Protein AF-A0A4Q9G9Q8-F1 (afdb_monomer_lite)

Organism: NCBI:txid2528245

Radius of gyration: 16.33 Å; chains: 1; bounding box: 64×28×36 Å

pLDDT: mean 87.06, std 13.63, range [43.0, 98.44]

Sequence (137 aa):
MSVQPPREEMLTRLLAGDVVHASSPGSSANMTCIITSIDETAIHARRLIVPRDYIFDRRTG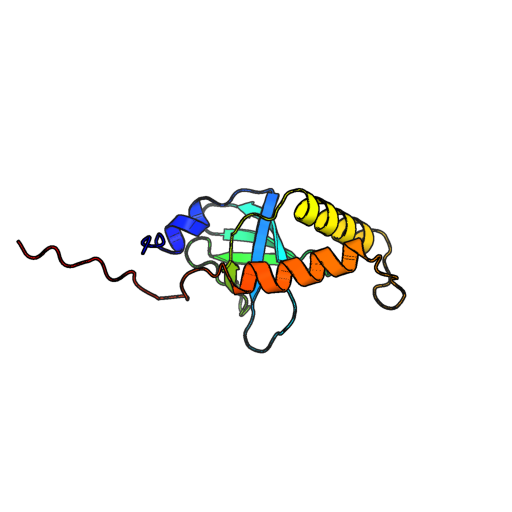AEVEGGDAVIDSIEPLPIDVYNQIMWLDRKSRLSWDLTKAKLSPADKNALLFLSDHYEKNQLLPLGASVVSPQVNG

Secondary structure (DSSP, 8-state):
-PPPPPHHHHHHT--TT-EEEEE-TT--S-EEEEEEEE-SSEEEEEESSS--EEEEETTT-BBSTT---EEEE-PPPPHHHHHHHHHHHHHHHHH--TTT----HHHHHHHHHHHHHHHHSPPPPTT----------

Foldseek 3Di:
DDQDDAPQVVLLPDAQQFWFWKDFPPDPDTFIWGFHGDDPFWTWIFGALPTDIFIAGSRQQATPDPGRMHGFARDGDDPLLVVLRVVSRVCSVPDDPVVPDDQDPSNVVSVVCSSVVSVVGTDDHGPDDRPDPPPPD

Structure (mmCIF, N/CA/C/O backbone):
data_AF-A0A4Q9G9Q8-F1
#
_entry.id   AF-A0A4Q9G9Q8-F1
#
loop_
_atom_site.group_PDB
_atom_site.id
_atom_site.type_symbol
_atom_site.label_atom_id
_atom_site.label_alt_id
_atom_site.label_comp_id
_atom_site.label_asym_id
_atom_site.label_entity_id
_atom_site.label_seq_id
_atom_site.pdbx_PDB_ins_code
_atom_site.Cartn_x
_atom_site.Cartn_y
_atom_site.Cartn_z
_atom_site.occupancy
_atom_site.B_iso_or_equiv
_atom_site.auth_seq_id
_atom_site.auth_comp_id
_atom_site.auth_asym_id
_atom_site.auth_atom_id
_atom_site.pdbx_PDB_model_num
ATOM 1 N N . MET A 1 1 ? -25.841 1.990 -9.672 1.00 43.62 1 MET A N 1
ATOM 2 C CA . MET A 1 1 ? -24.696 2.435 -8.852 1.00 43.62 1 MET A CA 1
ATOM 3 C C . MET A 1 1 ? -24.528 1.397 -7.759 1.00 43.62 1 MET A C 1
ATOM 5 O O . MET A 1 1 ? -25.473 1.201 -7.006 1.00 43.62 1 MET A O 1
ATOM 9 N N . SER A 1 2 ? -23.433 0.637 -7.750 1.00 53.34 2 SER A N 1
ATOM 10 C CA . SER A 1 2 ? -23.160 -0.306 -6.661 1.00 53.34 2 SER A CA 1
ATOM 11 C C . SER A 1 2 ? -22.815 0.491 -5.408 1.00 53.34 2 SER A C 1
ATOM 13 O O . SER A 1 2 ? -21.957 1.369 -5.457 1.00 53.34 2 SER A O 1
ATOM 15 N N . VAL A 1 3 ? -23.505 0.218 -4.305 1.00 69.94 3 VAL A N 1
ATOM 16 C CA . VAL A 1 3 ? -23.172 0.801 -3.003 1.00 69.94 3 VAL A CA 1
ATOM 17 C C . VAL A 1 3 ? -21.846 0.185 -2.561 1.00 69.94 3 VAL A C 1
ATOM 19 O O . VAL A 1 3 ? -21.759 -1.032 -2.413 1.00 69.94 3 VAL A O 1
ATOM 22 N N . GLN A 1 4 ? -20.804 1.003 -2.414 1.00 71.12 4 GLN A N 1
ATOM 23 C CA . GLN A 1 4 ? -19.531 0.542 -1.865 1.00 71.12 4 GLN A CA 1
ATOM 24 C C . GLN A 1 4 ? -19.721 0.217 -0.374 1.00 71.12 4 GLN A C 1
ATOM 26 O O . GLN A 1 4 ? -20.371 1.004 0.324 1.00 71.12 4 GLN A O 1
ATOM 31 N N . PRO A 1 5 ? -19.193 -0.916 0.128 1.00 82.44 5 PRO A N 1
ATOM 32 C CA . PRO A 1 5 ? -19.266 -1.234 1.548 1.00 82.44 5 PRO A CA 1
ATOM 33 C C . PRO A 1 5 ? -18.595 -0.150 2.405 1.00 82.44 5 PRO A C 1
ATOM 35 O O . PRO A 1 5 ? -17.702 0.555 1.921 1.00 82.44 5 PRO A O 1
ATOM 38 N N . PRO A 1 6 ? -18.974 -0.020 3.687 1.00 87.50 6 PRO A N 1
ATOM 39 C CA . PRO A 1 6 ? -18.258 0.829 4.623 1.00 87.50 6 PRO A CA 1
ATOM 40 C C . PRO A 1 6 ? -16.762 0.505 4.644 1.00 87.50 6 PRO A C 1
ATOM 42 O O . PRO A 1 6 ? -16.349 -0.652 4.599 1.00 87.50 6 PRO A O 1
ATOM 45 N N . ARG A 1 7 ? -15.944 1.548 4.769 1.00 91.12 7 ARG A N 1
ATOM 46 C CA . ARG A 1 7 ? -14.480 1.461 4.781 1.00 91.12 7 ARG A CA 1
ATOM 47 C C . ARG A 1 7 ? -13.937 0.422 5.769 1.00 91.12 7 ARG A C 1
ATOM 49 O O . ARG A 1 7 ? -13.099 -0.388 5.393 1.00 91.12 7 ARG A O 1
ATOM 56 N N . GLU A 1 8 ? -14.457 0.410 6.995 1.00 92.50 8 GLU A N 1
ATOM 57 C CA . GLU A 1 8 ? -14.085 -0.566 8.029 1.00 92.50 8 GLU A CA 1
ATOM 58 C C . GLU A 1 8 ? -14.330 -2.016 7.571 1.00 92.50 8 GLU A C 1
ATOM 60 O O . GLU A 1 8 ? -13.493 -2.896 7.769 1.00 92.50 8 GLU A O 1
ATOM 65 N N . GLU A 1 9 ? -15.444 -2.273 6.884 1.00 91.88 9 GLU A N 1
ATOM 66 C CA . GLU A 1 9 ? -15.760 -3.603 6.358 1.00 91.88 9 GLU A CA 1
ATOM 67 C C . GLU A 1 9 ? -14.776 -4.029 5.260 1.00 91.88 9 GLU A C 1
ATOM 69 O O . GLU A 1 9 ? -14.407 -5.197 5.169 1.00 91.88 9 GLU A O 1
ATOM 74 N N . MET A 1 10 ? -14.318 -3.090 4.432 1.00 93.62 10 MET A N 1
ATOM 75 C CA . MET A 1 10 ? -13.322 -3.376 3.399 1.00 93.62 10 MET A CA 1
ATOM 76 C C . MET A 1 10 ? -11.946 -3.671 4.011 1.00 93.62 10 MET A C 1
ATOM 78 O O . MET A 1 10 ? -11.307 -4.652 3.637 1.00 93.62 10 MET A O 1
ATOM 82 N N . LEU A 1 11 ? -11.513 -2.871 4.988 1.00 95.81 11 LEU A N 1
ATOM 83 C CA . LEU A 1 11 ? -10.206 -3.020 5.637 1.00 95.81 11 LEU A CA 1
ATOM 84 C C . LEU A 1 11 ? -10.103 -4.288 6.495 1.00 95.81 11 LEU A C 1
ATOM 86 O O . LEU A 1 11 ? -9.043 -4.903 6.569 1.00 95.81 11 LEU A O 1
ATOM 90 N N . THR A 1 12 ? -11.199 -4.729 7.117 1.00 92.88 12 THR A N 1
ATOM 91 C CA . THR A 1 12 ? -11.200 -5.946 7.954 1.00 92.88 12 THR A CA 1
ATOM 92 C C . THR A 1 12 ? -10.965 -7.238 7.171 1.00 92.88 12 THR A C 1
ATOM 94 O O . THR A 1 12 ? -10.556 -8.229 7.781 1.00 92.88 12 THR A O 1
ATOM 97 N N . ARG A 1 13 ? -11.181 -7.217 5.847 1.00 93.94 13 ARG A N 1
ATOM 98 C CA . ARG A 1 13 ? -10.978 -8.350 4.927 1.00 93.94 13 ARG A CA 1
ATOM 99 C C . ARG A 1 13 ? -9.539 -8.503 4.441 1.00 93.94 13 ARG A C 1
ATOM 101 O O . ARG A 1 13 ? -9.236 -9.522 3.828 1.00 93.94 13 ARG A O 1
ATOM 108 N N . LEU A 1 14 ? -8.691 -7.505 4.682 1.00 96.94 14 LEU A N 1
ATOM 109 C CA . LEU A 1 14 ? -7.289 -7.543 4.291 1.00 96.94 14 LEU A CA 1
ATOM 110 C C . LEU A 1 14 ? -6.552 -8.691 4.984 1.00 96.94 14 LEU A C 1
ATOM 112 O O . LEU A 1 14 ? -6.868 -9.063 6.118 1.00 96.94 14 LEU A O 1
ATOM 116 N N . LEU A 1 15 ? -5.540 -9.218 4.301 1.00 97.12 15 LEU A N 1
ATOM 117 C CA . LEU A 1 15 ? -4.664 -10.287 4.758 1.00 97.12 15 LEU A CA 1
ATOM 118 C C . LEU A 1 15 ? -3.192 -9.903 4.572 1.00 97.12 15 LEU A C 1
ATOM 120 O O . LEU A 1 15 ? -2.831 -9.030 3.783 1.00 97.12 15 LEU A O 1
ATOM 124 N N . ALA A 1 16 ? -2.309 -10.593 5.296 1.00 97.31 16 ALA A N 1
ATOM 125 C CA . ALA A 1 16 ? -0.877 -10.483 5.047 1.00 97.31 16 ALA A CA 1
ATOM 126 C C . ALA A 1 16 ? -0.550 -10.917 3.607 1.00 97.31 16 ALA A C 1
ATOM 128 O O . ALA A 1 16 ? -1.008 -11.962 3.146 1.00 97.31 16 ALA A O 1
ATOM 129 N N . GLY A 1 17 ? 0.269 -10.123 2.918 1.00 95.62 17 GLY A N 1
ATOM 130 C CA . GLY A 1 17 ? 0.612 -10.302 1.506 1.00 95.62 17 GLY A CA 1
ATOM 131 C C . GLY A 1 17 ? -0.211 -9.450 0.536 1.00 95.62 17 GLY A C 1
ATOM 132 O O . GLY A 1 17 ? 0.250 -9.246 -0.591 1.00 95.62 17 GLY A O 1
ATOM 133 N N . ASP A 1 18 ? -1.355 -8.909 0.968 1.00 96.50 18 ASP A N 1
ATOM 134 C CA . ASP A 1 18 ? -2.132 -7.969 0.158 1.00 96.50 18 ASP A CA 1
ATOM 135 C C . ASP A 1 18 ? -1.346 -6.676 -0.077 1.00 96.50 18 ASP A C 1
ATOM 137 O O . ASP A 1 18 ? -0.528 -6.252 0.747 1.00 96.50 18 ASP A O 1
ATOM 141 N N . VAL A 1 19 ? -1.602 -6.043 -1.221 1.00 97.19 19 VAL A N 1
ATOM 142 C CA . VAL A 1 19 ? -0.990 -4.769 -1.600 1.00 97.19 19 VAL A CA 1
ATOM 143 C C . VAL A 1 19 ? -2.059 -3.692 -1.616 1.00 97.19 19 VAL A C 1
ATOM 145 O O . VAL A 1 19 ? -3.106 -3.848 -2.238 1.00 97.19 19 VAL A O 1
ATOM 148 N N . VAL A 1 20 ? -1.770 -2.595 -0.929 1.00 97.25 20 VAL A N 1
ATOM 149 C CA . VAL A 1 20 ? -2.669 -1.456 -0.747 1.00 97.25 20 VAL A CA 1
ATOM 150 C C . VAL A 1 20 ? -1.965 -0.171 -1.151 1.00 97.25 20 VAL A C 1
ATOM 152 O O . VAL A 1 20 ? -0.734 -0.109 -1.183 1.00 97.25 20 VAL A O 1
ATOM 155 N N . HIS A 1 21 ? -2.736 0.873 -1.424 1.00 96.50 21 HIS A N 1
ATOM 156 C CA . HIS A 1 21 ? -2.210 2.220 -1.592 1.00 96.50 21 HIS A CA 1
ATOM 157 C C . HIS A 1 21 ? -2.558 3.074 -0.383 1.00 96.50 21 HIS A C 1
ATOM 159 O O . HIS A 1 21 ? -3.668 2.995 0.146 1.00 96.50 21 HIS A O 1
ATOM 165 N N . ALA A 1 22 ? -1.600 3.892 0.035 1.00 94.88 22 ALA A N 1
ATOM 166 C CA . ALA A 1 22 ? -1.825 4.960 0.985 1.00 94.88 22 ALA A CA 1
ATOM 167 C C . ALA A 1 22 ? -1.430 6.311 0.384 1.00 94.88 22 ALA A C 1
ATOM 169 O O . ALA A 1 22 ? -0.597 6.398 -0.519 1.00 94.88 22 ALA A O 1
ATOM 170 N N . SER A 1 23 ? -1.987 7.375 0.936 1.00 92.50 23 SER A N 1
ATOM 171 C CA . SER A 1 23 ? -1.573 8.744 0.645 1.00 92.50 23 SER A CA 1
ATOM 172 C C . SER A 1 23 ? -1.439 9.528 1.936 1.00 92.50 23 SER A C 1
ATOM 174 O O . SER A 1 23 ? -2.013 9.164 2.958 1.00 92.50 23 SER A O 1
ATOM 176 N N . SER A 1 24 ? -0.649 10.595 1.888 1.00 90.31 24 SER A N 1
ATOM 177 C CA . SER A 1 24 ? -0.460 11.545 2.981 1.00 90.31 24 SER A CA 1
ATOM 178 C C . SER A 1 24 ? -0.659 12.965 2.428 1.00 90.31 24 SER A C 1
ATOM 180 O O . SER A 1 24 ? -0.230 13.241 1.296 1.00 90.31 24 SER A O 1
ATOM 182 N N . PRO A 1 25 ? -1.333 13.871 3.161 1.00 84.50 25 PRO A N 1
ATOM 183 C CA . PRO A 1 25 ? -1.543 15.246 2.726 1.00 84.50 25 PRO A CA 1
ATOM 184 C C . PRO A 1 25 ? -0.234 15.945 2.335 1.00 84.50 25 PRO A C 1
ATOM 186 O O . PRO A 1 25 ? 0.719 16.021 3.101 1.00 84.50 25 PRO A O 1
ATOM 189 N N . GLY A 1 26 ? -0.183 16.498 1.121 1.00 76.75 26 GLY A N 1
ATOM 190 C CA . GLY A 1 26 ? 1.001 17.211 0.623 1.00 76.75 26 GLY A CA 1
ATOM 191 C C . GLY A 1 26 ? 2.114 16.312 0.072 1.00 76.75 26 GLY A C 1
ATOM 192 O O . GLY A 1 26 ? 3.094 16.832 -0.463 1.00 76.75 26 GLY A O 1
ATOM 193 N N . SER A 1 27 ? 1.954 14.987 0.119 1.00 78.44 27 SER A N 1
ATOM 194 C CA . SER A 1 27 ? 2.822 14.041 -0.579 1.00 78.44 27 SER A CA 1
ATOM 195 C C . SER A 1 27 ? 2.209 13.641 -1.922 1.00 78.44 27 SER A C 1
ATOM 197 O O . SER A 1 27 ? 1.099 13.123 -1.983 1.00 78.44 27 SER A O 1
ATOM 199 N N . SER A 1 28 ? 2.956 13.823 -3.011 1.00 70.19 28 SER A N 1
ATOM 200 C CA . SER A 1 28 ? 2.646 13.224 -4.321 1.00 70.19 28 SER A CA 1
ATOM 201 C C . SER A 1 28 ? 3.316 11.861 -4.516 1.00 70.19 28 SER A C 1
ATOM 203 O O . SER A 1 28 ? 3.300 11.293 -5.609 1.00 70.19 28 SER A O 1
ATOM 205 N N . ALA A 1 29 ? 3.976 11.347 -3.477 1.00 73.88 29 ALA A N 1
ATOM 206 C CA . ALA A 1 29 ? 4.702 10.100 -3.576 1.00 73.88 29 ALA A CA 1
ATOM 207 C C . ALA A 1 29 ? 3.712 8.930 -3.604 1.00 73.88 29 ALA A C 1
ATOM 209 O O . ALA A 1 29 ? 2.854 8.829 -2.738 1.00 73.88 29 ALA A O 1
ATOM 210 N N . ASN A 1 30 ? 3.881 8.007 -4.553 1.00 77.75 30 ASN A N 1
ATOM 211 C CA . ASN A 1 30 ? 3.138 6.750 -4.558 1.00 77.75 30 ASN A CA 1
ATOM 212 C C . ASN A 1 30 ? 3.539 5.926 -3.317 1.00 77.75 30 ASN A C 1
ATOM 214 O O . ASN A 1 30 ? 4.714 5.551 -3.174 1.00 77.75 30 ASN A O 1
ATOM 218 N N . MET A 1 31 ? 2.592 5.675 -2.407 1.00 91.06 31 MET A N 1
ATOM 219 C CA . MET A 1 31 ? 2.816 4.889 -1.186 1.00 91.06 31 MET A CA 1
ATOM 220 C C . MET A 1 31 ? 2.093 3.548 -1.289 1.00 91.06 31 MET A C 1
ATOM 222 O O . MET A 1 31 ? 1.304 3.166 -0.430 1.00 91.06 31 MET A O 1
ATOM 226 N N . THR A 1 32 ? 2.393 2.816 -2.362 1.00 95.31 32 THR A N 1
ATOM 227 C CA . THR A 1 32 ? 2.026 1.403 -2.469 1.00 95.31 32 THR A CA 1
ATOM 228 C C . THR A 1 32 ? 2.760 0.603 -1.391 1.00 95.31 32 THR A C 1
ATOM 230 O O . THR A 1 32 ? 3.993 0.640 -1.297 1.00 95.31 32 THR A O 1
ATOM 233 N N . CYS A 1 33 ? 2.004 -0.136 -0.590 1.00 96.75 33 CYS A N 1
ATOM 234 C CA . CYS A 1 33 ? 2.472 -0.890 0.563 1.00 96.75 33 CYS A CA 1
ATOM 235 C C . CYS A 1 33 ? 2.051 -2.354 0.451 1.00 96.75 33 CYS A C 1
ATOM 237 O O . CYS A 1 33 ? 0.962 -2.650 -0.028 1.00 96.75 33 CYS A O 1
ATOM 239 N N . ILE A 1 34 ? 2.892 -3.265 0.939 1.00 97.44 34 ILE A N 1
ATOM 240 C CA . ILE A 1 34 ? 2.514 -4.660 1.182 1.00 97.44 34 ILE A CA 1
ATOM 241 C C . ILE A 1 34 ? 2.202 -4.852 2.662 1.00 97.44 34 ILE A C 1
ATOM 243 O O . ILE A 1 34 ? 2.972 -4.406 3.517 1.00 97.44 34 ILE A O 1
ATOM 247 N N . ILE A 1 35 ? 1.099 -5.526 2.965 1.00 98.25 35 ILE A N 1
ATOM 248 C CA . ILE A 1 35 ? 0.731 -5.883 4.333 1.00 98.25 35 ILE A CA 1
ATOM 249 C C . ILE A 1 35 ? 1.649 -7.004 4.809 1.00 98.25 35 ILE A C 1
ATOM 251 O O . ILE A 1 35 ? 1.752 -8.058 4.182 1.00 98.25 35 ILE A O 1
ATOM 255 N N . THR A 1 36 ? 2.328 -6.778 5.927 1.00 98.19 36 THR A N 1
ATOM 256 C CA . THR A 1 36 ? 3.263 -7.734 6.526 1.00 98.19 36 THR A CA 1
ATOM 257 C C . THR A 1 36 ? 2.593 -8.577 7.604 1.00 98.19 36 THR A C 1
ATOM 259 O O . THR A 1 36 ? 2.859 -9.775 7.687 1.00 98.19 36 THR A O 1
ATOM 262 N N . SER A 1 37 ? 1.695 -7.983 8.390 1.00 98.38 37 SER A N 1
ATOM 263 C CA . SER A 1 37 ? 0.884 -8.671 9.398 1.00 98.38 37 SER A CA 1
ATOM 264 C C . SER A 1 37 ? -0.348 -7.851 9.771 1.00 98.38 37 SER A C 1
ATOM 266 O O . SER A 1 37 ? -0.392 -6.642 9.566 1.00 98.38 37 SER A O 1
ATOM 268 N N . ILE A 1 38 ? -1.356 -8.508 10.341 1.00 98.00 38 ILE A N 1
ATOM 269 C CA . ILE A 1 38 ? -2.566 -7.865 10.860 1.00 98.00 38 ILE A CA 1
ATOM 270 C C . ILE A 1 38 ? -2.854 -8.461 12.233 1.00 98.00 38 ILE A C 1
ATOM 272 O O . ILE A 1 38 ? -2.801 -9.682 12.394 1.00 98.00 38 ILE A O 1
ATOM 276 N N . ASP A 1 39 ? -3.173 -7.608 13.199 1.00 95.62 39 ASP A N 1
ATOM 277 C CA . ASP A 1 39 ? -3.659 -8.003 14.520 1.00 95.62 39 ASP A CA 1
ATOM 278 C C . ASP A 1 39 ? -5.074 -7.445 14.771 1.00 95.62 39 ASP A C 1
ATOM 280 O O . ASP A 1 39 ? -5.784 -7.057 13.837 1.00 95.62 39 ASP A O 1
ATOM 284 N N . GLU A 1 40 ? -5.555 -7.492 16.013 1.00 93.81 40 GLU A N 1
ATOM 285 C CA . GLU A 1 40 ? -6.913 -7.059 16.361 1.00 93.81 40 GLU A CA 1
ATOM 286 C C . GLU A 1 40 ? -7.173 -5.580 16.049 1.00 93.81 40 GLU A C 1
ATOM 288 O O . GLU A 1 40 ? -8.288 -5.231 15.657 1.00 93.81 40 GLU A O 1
ATOM 293 N N . THR A 1 41 ? -6.162 -4.720 16.182 1.00 95.38 41 THR A N 1
ATOM 294 C CA . THR A 1 41 ? -6.322 -3.263 16.099 1.00 95.38 41 THR A CA 1
ATOM 295 C C . THR A 1 41 ? -5.498 -2.623 14.994 1.00 95.38 41 THR A C 1
ATOM 297 O O . THR A 1 41 ? -5.825 -1.510 14.586 1.00 95.38 41 THR A O 1
ATOM 300 N N . ALA A 1 42 ? -4.484 -3.308 14.466 1.00 97.19 42 ALA A N 1
ATOM 301 C CA . ALA A 1 42 ? -3.529 -2.731 13.538 1.00 97.19 42 ALA A CA 1
ATOM 302 C C . ALA A 1 42 ? -3.303 -3.566 12.270 1.00 97.19 42 ALA A C 1
ATOM 304 O O . ALA A 1 42 ? -3.301 -4.800 12.265 1.00 97.19 42 ALA A O 1
ATOM 305 N N . ILE A 1 43 ? -3.059 -2.846 11.178 1.00 98.44 43 ILE A N 1
ATOM 306 C CA . ILE A 1 43 ? -2.524 -3.352 9.917 1.00 98.44 43 ILE A CA 1
ATOM 307 C C . ILE A 1 43 ? -1.071 -2.892 9.844 1.00 98.44 43 ILE A C 1
ATOM 309 O O . ILE A 1 43 ? -0.791 -1.698 9.740 1.00 98.44 43 ILE A O 1
ATOM 313 N N . HIS A 1 44 ? -0.147 -3.845 9.879 1.00 98.12 44 HIS A N 1
ATOM 314 C CA . HIS A 1 44 ? 1.278 -3.594 9.704 1.00 98.12 44 HIS A CA 1
ATOM 315 C C . HIS A 1 44 ? 1.607 -3.741 8.228 1.00 98.12 44 HIS A C 1
ATOM 317 O O . HIS A 1 44 ? 1.266 -4.745 7.595 1.00 98.12 44 HIS A O 1
ATOM 323 N N . ALA A 1 45 ? 2.261 -2.737 7.664 1.00 97.81 45 ALA A N 1
ATOM 324 C CA . ALA A 1 45 ? 2.592 -2.717 6.255 1.00 97.81 45 ALA A CA 1
ATOM 325 C C . ALA A 1 45 ? 3.964 -2.101 6.018 1.00 97.81 45 ALA A C 1
ATOM 327 O O . ALA A 1 45 ? 4.491 -1.341 6.825 1.00 97.81 45 ALA A O 1
ATOM 328 N N . ARG A 1 46 ? 4.535 -2.406 4.860 1.00 95.94 46 ARG A N 1
ATOM 329 C CA . ARG A 1 46 ? 5.797 -1.833 4.414 1.00 95.94 46 ARG A CA 1
ATOM 330 C C . ARG A 1 46 ? 5.628 -1.252 3.028 1.00 95.94 46 ARG A C 1
ATOM 332 O O . ARG A 1 46 ? 5.172 -1.941 2.114 1.00 95.94 46 ARG A O 1
ATOM 339 N N . ARG A 1 47 ? 6.067 -0.011 2.848 1.00 94.38 47 ARG A N 1
ATOM 340 C CA . ARG A 1 47 ? 6.115 0.620 1.531 1.00 94.38 47 ARG A CA 1
ATOM 341 C C . ARG A 1 47 ? 7.058 -0.136 0.600 1.00 94.38 47 ARG A C 1
ATOM 343 O O . ARG A 1 47 ? 8.169 -0.518 0.980 1.00 94.38 47 ARG A O 1
ATOM 350 N N . LEU A 1 48 ? 6.601 -0.347 -0.627 1.00 92.75 48 LEU A N 1
ATOM 351 C CA . LEU A 1 48 ? 7.375 -0.991 -1.678 1.00 92.75 48 LEU A CA 1
ATOM 352 C C . LEU A 1 48 ? 8.350 0.005 -2.316 1.00 92.75 48 LEU A C 1
ATOM 354 O O . LEU A 1 48 ? 8.077 1.203 -2.391 1.00 92.75 48 LEU A O 1
ATOM 358 N N . ILE A 1 49 ? 9.485 -0.501 -2.809 1.00 88.44 49 ILE A N 1
ATOM 359 C CA . ILE A 1 49 ? 10.539 0.238 -3.541 1.00 88.44 49 ILE A CA 1
ATOM 360 C C . ILE A 1 49 ? 11.342 1.213 -2.669 1.00 88.44 49 ILE A C 1
ATOM 362 O O . ILE A 1 49 ? 12.568 1.157 -2.702 1.00 88.44 49 ILE A O 1
ATOM 366 N N . VAL A 1 50 ? 10.693 2.059 -1.870 1.00 86.81 50 VAL A N 1
ATOM 367 C CA . VAL A 1 50 ? 11.328 2.931 -0.868 1.00 86.81 50 VAL A CA 1
ATOM 368 C C . VAL A 1 50 ? 10.842 2.481 0.511 1.00 86.81 50 VAL A C 1
ATOM 370 O O . VAL A 1 50 ? 9.813 2.978 0.975 1.00 86.81 50 VAL A O 1
ATOM 373 N N . PRO A 1 51 ? 11.517 1.500 1.142 1.00 86.19 51 PRO A N 1
ATOM 374 C CA . PRO A 1 51 ? 11.005 0.869 2.348 1.00 86.19 51 PRO A CA 1
ATOM 375 C C . PRO A 1 51 ? 10.870 1.863 3.502 1.00 86.19 51 PRO A C 1
ATOM 377 O O . PRO A 1 51 ? 11.844 2.470 3.939 1.00 86.19 51 PRO A O 1
ATOM 380 N N . ARG A 1 52 ? 9.642 1.988 3.995 1.00 90.94 52 ARG A N 1
ATOM 381 C CA . ARG A 1 52 ? 9.272 2.572 5.284 1.00 90.94 52 ARG A CA 1
ATOM 382 C C . ARG A 1 52 ? 8.161 1.694 5.836 1.00 90.94 52 ARG A C 1
ATOM 384 O O . ARG A 1 52 ? 7.269 1.309 5.076 1.00 90.94 52 ARG A O 1
ATOM 391 N N . ASP A 1 53 ? 8.244 1.372 7.113 1.00 94.81 53 ASP A N 1
ATOM 392 C CA . ASP A 1 53 ? 7.194 0.625 7.790 1.00 94.81 53 ASP A CA 1
ATOM 393 C C . ASP A 1 53 ? 6.083 1.585 8.221 1.00 94.81 53 ASP A C 1
ATOM 395 O O . ASP A 1 53 ? 6.335 2.739 8.574 1.00 94.81 53 ASP A O 1
ATOM 399 N N . TYR A 1 54 ? 4.852 1.103 8.126 1.00 95.94 54 TYR A N 1
ATOM 400 C CA . TYR A 1 54 ? 3.636 1.803 8.496 1.00 95.94 54 TYR A CA 1
ATOM 401 C C . TYR A 1 54 ? 2.816 0.895 9.397 1.00 95.94 54 TYR A C 1
ATOM 403 O O . TYR A 1 54 ? 2.724 -0.315 9.174 1.00 95.94 54 TYR A O 1
ATOM 411 N N . ILE A 1 55 ? 2.170 1.511 10.374 1.00 97.62 55 ILE A N 1
ATOM 412 C CA . ILE A 1 55 ? 1.151 0.870 11.189 1.00 97.62 55 ILE A CA 1
ATOM 413 C C . ILE A 1 55 ? -0.114 1.691 10.981 1.00 97.62 55 ILE A C 1
ATOM 415 O O . ILE A 1 55 ? -0.110 2.903 11.190 1.00 97.62 55 ILE A O 1
ATOM 419 N N . PHE A 1 56 ? -1.178 1.042 10.528 1.00 97.62 56 PHE A N 1
ATOM 420 C CA . PHE A 1 56 ? -2.474 1.671 10.311 1.00 97.62 56 PHE A CA 1
ATOM 421 C C . PHE A 1 56 ? -3.491 1.113 11.299 1.00 97.62 56 PHE A C 1
ATOM 423 O O . PHE A 1 56 ? -3.505 -0.088 11.560 1.00 97.62 56 PHE A O 1
ATOM 430 N N . ASP A 1 57 ? -4.377 1.960 11.807 1.00 96.81 57 ASP A N 1
ATOM 431 C CA . ASP A 1 57 ? -5.551 1.524 12.555 1.00 96.81 57 ASP A CA 1
ATOM 432 C C . ASP A 1 57 ? -6.429 0.650 11.648 1.00 96.81 57 ASP A C 1
ATOM 434 O O . ASP A 1 57 ? -6.775 1.030 10.528 1.00 96.81 57 ASP A O 1
ATOM 438 N N . ARG A 1 58 ? -6.795 -0.545 12.111 1.00 95.31 58 ARG A N 1
ATOM 439 C CA . ARG A 1 58 ? -7.468 -1.555 11.282 1.00 95.31 58 ARG A CA 1
ATOM 440 C C . ARG A 1 58 ? -8.878 -1.150 10.854 1.00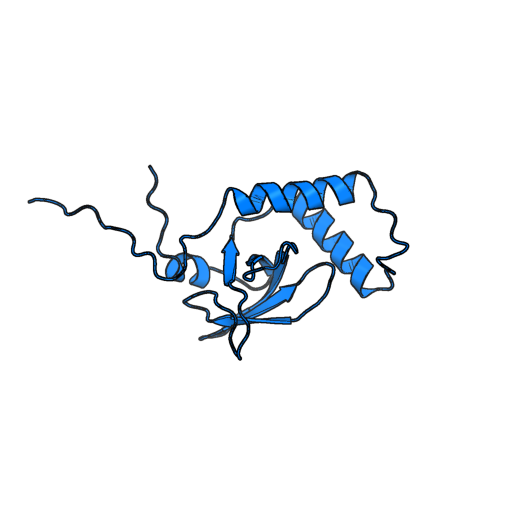 95.31 58 ARG A C 1
ATOM 442 O O . ARG A 1 58 ? -9.377 -1.646 9.846 1.00 95.31 58 ARG A O 1
ATOM 449 N N . ARG A 1 59 ? -9.534 -0.263 11.603 1.00 93.31 59 ARG A N 1
ATOM 450 C CA . ARG A 1 59 ? -10.917 0.152 11.331 1.00 93.31 59 ARG A CA 1
ATOM 451 C C . ARG A 1 59 ? -10.978 1.308 10.348 1.00 93.31 59 ARG A C 1
ATOM 453 O O . ARG A 1 59 ? -11.856 1.374 9.493 1.00 93.31 59 ARG A O 1
ATOM 460 N N . THR A 1 60 ? -10.047 2.235 10.494 1.00 93.94 60 THR A N 1
ATOM 461 C CA . THR A 1 60 ? -10.039 3.508 9.783 1.00 93.94 60 THR A CA 1
ATOM 462 C C . THR A 1 60 ? -8.989 3.553 8.683 1.00 93.94 60 THR A C 1
ATOM 464 O O . THR A 1 60 ? -9.116 4.357 7.765 1.00 93.94 60 THR A O 1
ATOM 467 N N . GLY A 1 61 ? -7.967 2.702 8.727 1.00 95.50 61 GLY A N 1
ATOM 468 C CA . GLY A 1 61 ? -6.842 2.688 7.794 1.00 95.50 61 GLY A CA 1
ATOM 469 C C . GLY A 1 61 ? -5.951 3.926 7.893 1.00 95.50 61 GLY A C 1
ATOM 470 O O . GLY A 1 61 ? -5.182 4.166 6.970 1.00 95.50 61 GLY A O 1
ATOM 471 N N . ALA A 1 62 ? -6.091 4.736 8.945 1.00 95.94 62 ALA A N 1
ATOM 472 C CA . ALA A 1 62 ? -5.231 5.886 9.210 1.00 95.94 62 ALA A CA 1
ATOM 473 C C . ALA A 1 62 ? -3.952 5.440 9.929 1.00 95.94 62 ALA A C 1
ATOM 475 O O . ALA A 1 62 ? -3.999 4.534 10.759 1.00 95.94 62 ALA A O 1
ATOM 476 N N . GLU A 1 63 ? -2.817 6.051 9.601 1.00 95.88 63 GLU A N 1
ATOM 477 C CA . GLU A 1 63 ? -1.535 5.785 10.252 1.00 95.88 63 GLU A CA 1
ATOM 478 C C . GLU A 1 63 ? -1.641 6.132 11.740 1.00 95.88 63 GLU A C 1
ATOM 480 O O . GLU A 1 63 ? -2.193 7.168 12.119 1.00 95.88 63 GLU A O 1
ATOM 485 N N . VAL A 1 64 ? -1.145 5.241 12.595 1.00 93.56 64 VAL A N 1
ATOM 486 C CA . VAL A 1 64 ? -1.084 5.486 14.040 1.00 93.56 64 VAL A CA 1
ATOM 487 C C . VAL A 1 64 ? 0.203 6.237 14.407 1.00 93.56 64 VAL A C 1
ATOM 489 O O . VAL A 1 64 ? 1.047 6.515 13.561 1.00 93.56 64 VAL A O 1
ATOM 492 N N . GLU A 1 65 ? 0.357 6.596 15.684 1.00 83.81 65 GLU A N 1
ATOM 493 C CA . GLU A 1 65 ? 1.598 7.183 16.229 1.00 83.81 65 GLU A CA 1
ATOM 494 C C . GLU A 1 65 ? 2.050 8.508 15.575 1.00 83.81 65 GLU A C 1
ATOM 496 O O . GLU A 1 65 ? 3.236 8.825 15.513 1.00 83.81 65 GLU A O 1
ATOM 501 N N . GLY A 1 66 ? 1.091 9.339 15.151 1.00 76.69 66 GLY A N 1
ATOM 502 C CA . GLY A 1 66 ? 1.356 10.713 14.700 1.00 76.69 66 GLY A CA 1
ATOM 503 C C . GLY A 1 66 ? 1.743 10.845 13.227 1.00 76.69 66 GLY A C 1
ATOM 504 O O . GLY A 1 66 ? 2.159 11.926 12.811 1.00 76.69 66 GLY A O 1
ATOM 505 N N . GLY A 1 67 ? 1.597 9.772 12.447 1.00 85.75 67 GLY A N 1
ATOM 506 C CA . GLY A 1 67 ? 1.598 9.846 10.991 1.00 85.75 67 GLY A CA 1
ATOM 507 C C . GLY A 1 67 ? 0.306 10.441 10.426 1.00 85.75 67 GLY A C 1
ATOM 508 O O . GLY A 1 67 ? -0.699 10.583 11.122 1.00 85.75 67 GLY A O 1
ATOM 509 N N . ASP A 1 68 ? 0.340 10.800 9.148 1.00 91.12 68 ASP A N 1
ATOM 510 C CA . ASP A 1 68 ? -0.788 11.383 8.416 1.00 91.12 68 ASP A CA 1
ATOM 511 C C . ASP A 1 68 ? -1.174 10.566 7.176 1.00 91.12 68 ASP A C 1
ATOM 513 O O . ASP A 1 68 ? -2.012 11.000 6.380 1.00 91.12 68 ASP A O 1
ATOM 517 N N . ALA A 1 69 ? -0.591 9.374 7.008 1.00 93.56 69 ALA A N 1
ATOM 518 C CA . ALA A 1 69 ? -0.943 8.500 5.907 1.00 93.56 69 ALA A CA 1
ATOM 519 C C . ALA A 1 69 ? -2.300 7.820 6.128 1.00 93.56 69 ALA A C 1
ATOM 521 O O . ALA A 1 69 ? -2.672 7.467 7.245 1.00 93.56 69 ALA A O 1
ATOM 522 N N . VAL A 1 70 ? -3.036 7.573 5.049 1.00 95.44 70 VAL A N 1
ATOM 523 C CA . VAL A 1 70 ? -4.318 6.864 5.075 1.00 95.44 70 VAL A CA 1
ATOM 524 C C . VAL A 1 70 ? -4.354 5.864 3.928 1.00 95.44 70 VAL A C 1
ATOM 526 O O . VAL A 1 70 ? -4.077 6.238 2.792 1.00 95.44 70 VAL A O 1
ATOM 529 N N . ILE A 1 71 ? -4.719 4.606 4.204 1.00 96.31 71 ILE A N 1
ATOM 530 C CA . ILE A 1 71 ? -4.981 3.603 3.1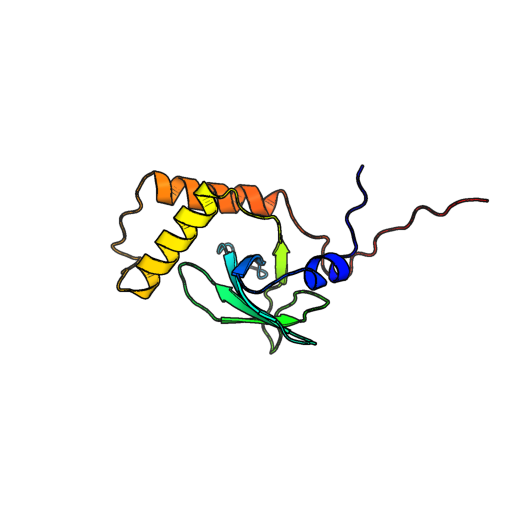61 1.00 96.31 71 ILE A CA 1
ATOM 531 C C . ILE A 1 71 ? -6.152 4.093 2.320 1.00 96.31 71 ILE A C 1
ATOM 533 O O . ILE A 1 71 ? -7.283 4.152 2.789 1.00 96.31 71 ILE A O 1
ATOM 537 N N . ASP A 1 72 ? -5.919 4.452 1.078 1.00 94.88 72 ASP A N 1
ATOM 538 C CA . ASP A 1 72 ? -6.940 5.063 0.243 1.00 94.88 72 ASP A CA 1
ATOM 539 C C . ASP A 1 72 ? -7.409 4.136 -0.875 1.00 94.88 72 ASP A C 1
ATOM 541 O O . ASP A 1 72 ? -8.436 4.407 -1.472 1.00 94.88 72 ASP A O 1
ATOM 545 N N . SER A 1 73 ? -6.751 2.997 -1.096 1.00 95.69 73 SER A N 1
ATOM 546 C CA . SER A 1 73 ? -7.223 1.950 -1.998 1.00 95.69 73 SER A CA 1
ATOM 547 C C . SER A 1 73 ? -6.720 0.578 -1.557 1.00 95.69 73 SER A C 1
ATOM 549 O O . SER A 1 73 ? -5.579 0.426 -1.117 1.00 95.69 73 SER A O 1
ATOM 551 N N . ILE A 1 74 ? -7.575 -0.431 -1.724 1.00 96.56 74 ILE A N 1
ATOM 552 C CA . ILE A 1 74 ? -7.251 -1.851 -1.511 1.00 96.56 74 ILE A CA 1
ATOM 553 C C . ILE A 1 74 ? -7.481 -2.696 -2.769 1.00 96.56 74 ILE A C 1
ATOM 555 O O . ILE A 1 74 ? -7.524 -3.922 -2.689 1.00 96.56 74 ILE A O 1
ATOM 559 N N . GLU A 1 75 ? -7.703 -2.050 -3.915 1.00 95.88 75 GLU A N 1
ATOM 560 C CA . GLU A 1 75 ? -8.000 -2.759 -5.157 1.00 95.88 75 GLU A CA 1
ATOM 561 C C . GLU A 1 75 ? -6.820 -3.670 -5.546 1.00 95.88 75 GLU A C 1
ATOM 563 O O . GLU A 1 75 ? -5.666 -3.219 -5.557 1.00 95.88 75 GLU A O 1
ATOM 568 N N . PRO A 1 76 ? -7.064 -4.961 -5.835 1.00 94.69 76 PRO A N 1
ATOM 569 C CA . PRO A 1 76 ? -5.999 -5.882 -6.183 1.00 94.69 76 PRO A CA 1
ATOM 570 C C . PRO A 1 76 ? -5.355 -5.504 -7.515 1.00 94.69 76 PRO A C 1
ATOM 572 O O . PRO A 1 76 ? -6.018 -5.214 -8.512 1.00 94.69 76 PRO A O 1
ATOM 575 N N . LEU A 1 77 ? -4.029 -5.598 -7.555 1.00 94.50 77 LEU A N 1
ATOM 576 C CA . LEU A 1 77 ? -3.282 -5.388 -8.786 1.00 94.50 77 LEU A CA 1
ATOM 577 C C . LEU A 1 77 ? -3.443 -6.579 -9.741 1.00 94.50 77 LEU A C 1
ATOM 579 O O . LEU A 1 77 ? -3.420 -7.733 -9.297 1.00 94.50 77 LEU A O 1
ATOM 583 N N . PRO A 1 78 ? -3.493 -6.333 -11.063 1.00 95.81 78 PRO A N 1
ATOM 584 C CA . PRO A 1 78 ? -3.275 -7.377 -12.054 1.00 95.81 78 PRO A CA 1
ATOM 585 C C . PRO A 1 78 ? -1.963 -8.124 -11.788 1.00 95.81 78 PRO A C 1
ATOM 587 O O . PRO A 1 78 ?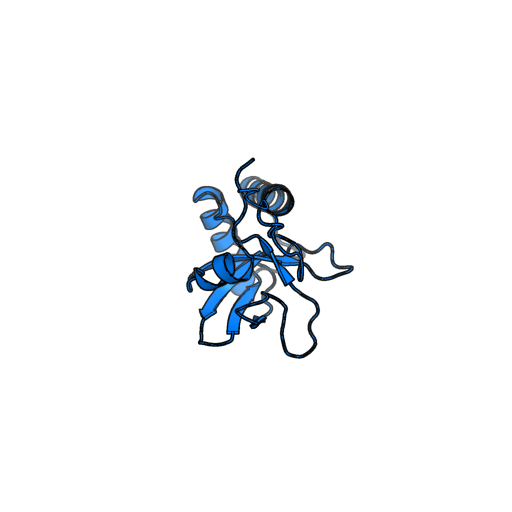 -0.959 -7.523 -11.398 1.00 95.81 78 PRO A O 1
ATOM 590 N N . ILE A 1 79 ? -1.965 -9.444 -11.987 1.00 95.31 79 ILE A N 1
ATOM 591 C CA . ILE A 1 79 ? -0.861 -10.322 -11.564 1.00 95.31 79 ILE A CA 1
ATOM 592 C C . ILE A 1 79 ? 0.490 -9.954 -12.199 1.00 95.31 79 ILE A C 1
ATOM 594 O O . ILE A 1 79 ? 1.539 -10.088 -11.572 1.00 95.31 79 ILE A O 1
ATOM 598 N N . ASP A 1 80 ? 0.481 -9.466 -13.435 1.00 95.94 80 ASP A N 1
ATOM 599 C CA . ASP A 1 80 ? 1.660 -8.989 -14.153 1.00 95.94 80 ASP A CA 1
ATOM 600 C C . ASP A 1 80 ? 2.234 -7.714 -13.521 1.00 95.94 80 ASP A C 1
ATOM 602 O O . ASP A 1 80 ? 3.440 -7.642 -13.272 1.00 95.94 80 ASP A O 1
ATOM 606 N N . VAL A 1 81 ? 1.374 -6.752 -13.173 1.00 96.06 81 VAL A N 1
ATOM 607 C CA . VAL A 1 81 ? 1.766 -5.531 -12.455 1.00 96.06 81 VAL A CA 1
ATOM 608 C C . VAL A 1 81 ? 2.272 -5.876 -11.057 1.00 96.06 81 VAL A C 1
ATOM 610 O O . VAL A 1 81 ? 3.355 -5.431 -10.679 1.00 96.06 81 VAL A O 1
ATOM 613 N N . TYR A 1 82 ? 1.551 -6.721 -10.315 1.00 95.44 82 TYR A N 1
ATOM 614 C CA . TYR A 1 82 ? 1.959 -7.193 -8.990 1.00 95.44 82 TYR A CA 1
ATOM 615 C C . TYR A 1 82 ? 3.374 -7.782 -9.020 1.00 95.44 82 TYR A C 1
ATOM 617 O O . TYR A 1 82 ? 4.258 -7.344 -8.279 1.00 95.44 82 TYR A O 1
ATOM 625 N N . ASN A 1 83 ? 3.623 -8.729 -9.929 1.00 95.94 83 ASN A N 1
ATOM 626 C CA . ASN A 1 83 ? 4.925 -9.378 -10.063 1.00 95.94 83 ASN A CA 1
ATOM 627 C C . ASN A 1 83 ? 6.033 -8.373 -10.397 1.00 95.94 83 ASN A C 1
ATOM 629 O O . ASN A 1 83 ? 7.130 -8.452 -9.834 1.00 95.94 83 ASN A O 1
ATOM 633 N N . GLN A 1 84 ? 5.750 -7.405 -11.273 1.00 95.69 84 GLN A N 1
ATOM 634 C CA .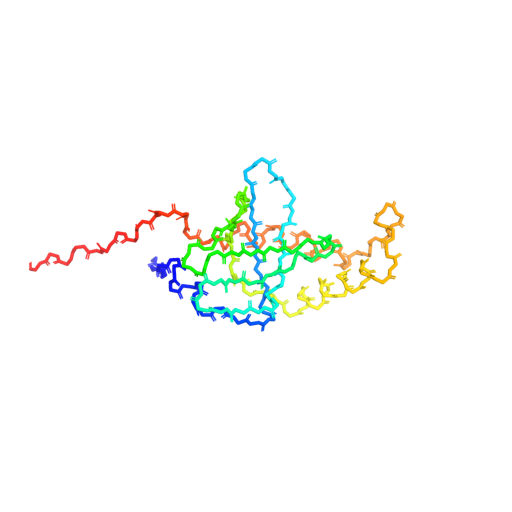 GLN A 1 84 ? 6.718 -6.376 -11.636 1.00 95.69 84 GLN A CA 1
ATOM 635 C C . GLN A 1 84 ? 7.062 -5.466 -10.449 1.00 95.69 84 GLN A C 1
ATOM 637 O O . GLN A 1 84 ? 8.234 -5.158 -10.228 1.00 95.69 84 GLN A O 1
ATOM 642 N N . ILE A 1 85 ? 6.073 -5.065 -9.649 1.00 94.56 85 ILE A N 1
ATOM 643 C CA . ILE A 1 85 ? 6.296 -4.223 -8.469 1.00 94.56 85 ILE A CA 1
ATOM 644 C C . ILE A 1 85 ? 7.057 -4.983 -7.377 1.00 94.56 85 ILE A C 1
ATOM 646 O O . ILE A 1 85 ? 7.995 -4.438 -6.794 1.00 94.56 85 ILE A O 1
ATOM 650 N N . MET A 1 86 ? 6.751 -6.263 -7.157 1.00 94.75 86 MET A N 1
ATOM 651 C CA . MET A 1 86 ? 7.509 -7.103 -6.221 1.00 94.75 86 MET A CA 1
ATOM 652 C C . MET A 1 86 ? 8.957 -7.319 -6.676 1.00 94.75 86 MET A C 1
ATOM 654 O O . MET A 1 86 ? 9.881 -7.349 -5.858 1.00 94.75 86 MET A O 1
ATOM 658 N N . TRP A 1 87 ? 9.188 -7.419 -7.985 1.00 92.25 87 TRP A N 1
ATOM 659 C CA . TRP A 1 87 ? 10.532 -7.436 -8.557 1.00 92.25 87 TRP A CA 1
ATOM 660 C C . TRP A 1 87 ? 11.291 -6.127 -8.302 1.00 92.25 87 TRP A C 1
ATOM 662 O O . TRP A 1 87 ? 12.465 -6.166 -7.917 1.00 92.25 87 TRP A O 1
ATOM 672 N N . LEU A 1 88 ? 10.630 -4.976 -8.459 1.00 91.62 88 LEU A N 1
ATOM 673 C CA . LEU A 1 88 ? 11.205 -3.668 -8.143 1.00 91.62 88 LEU A CA 1
ATOM 674 C C . LEU A 1 88 ? 11.534 -3.517 -6.652 1.00 91.62 88 LEU A C 1
ATOM 676 O O . LEU A 1 88 ? 12.629 -3.064 -6.318 1.00 91.62 88 LEU A O 1
ATOM 680 N N . ASP A 1 89 ? 10.643 -3.954 -5.761 1.00 91.81 89 ASP A N 1
ATOM 681 C CA . ASP A 1 89 ? 10.885 -3.975 -4.313 1.00 91.81 89 ASP A CA 1
ATOM 682 C C . ASP A 1 89 ? 12.065 -4.884 -3.946 1.00 91.81 89 ASP A C 1
ATOM 684 O O . ASP A 1 89 ? 12.937 -4.531 -3.151 1.00 91.81 89 ASP A O 1
ATOM 688 N N . ARG A 1 90 ? 12.162 -6.063 -4.571 1.00 91.06 90 ARG A N 1
ATOM 689 C CA . ARG A 1 90 ? 13.313 -6.950 -4.370 1.00 91.06 90 ARG A CA 1
ATOM 690 C C . ARG A 1 90 ? 14.615 -6.275 -4.793 1.00 91.06 90 ARG A C 1
ATOM 692 O O . ARG A 1 90 ? 15.595 -6.370 -4.056 1.00 91.06 90 ARG A O 1
ATOM 699 N N . LYS A 1 91 ? 14.640 -5.615 -5.955 1.00 87.56 91 LYS A N 1
ATOM 700 C CA . LYS A 1 91 ? 15.816 -4.865 -6.417 1.00 87.56 91 LYS A CA 1
ATOM 701 C C . LYS A 1 91 ? 16.201 -3.788 -5.413 1.00 87.56 91 LYS A C 1
ATOM 703 O O . LYS A 1 91 ? 17.370 -3.734 -5.027 1.00 87.56 91 LYS A O 1
ATOM 708 N N . SER A 1 92 ? 15.235 -2.972 -4.983 1.00 86.19 92 SER A N 1
ATOM 709 C CA . SER A 1 92 ? 15.501 -1.841 -4.094 1.00 86.19 92 SER A CA 1
ATOM 710 C C . SER A 1 92 ? 16.142 -2.263 -2.780 1.00 86.19 92 SER A C 1
ATOM 712 O O . SER A 1 92 ? 17.138 -1.667 -2.378 1.00 86.19 92 SER A O 1
ATOM 714 N N . ARG A 1 93 ? 15.665 -3.357 -2.177 1.00 85.62 93 ARG A N 1
ATOM 715 C CA . ARG A 1 93 ? 16.229 -3.893 -0.931 1.00 85.62 93 ARG A CA 1
ATOM 716 C C . ARG A 1 93 ? 17.645 -4.448 -1.065 1.00 85.62 93 ARG A C 1
ATOM 718 O O . ARG A 1 93 ? 18.380 -4.434 -0.086 1.00 85.62 93 ARG A O 1
ATOM 725 N N . LEU A 1 94 ? 18.012 -4.999 -2.224 1.00 82.69 94 LEU A N 1
ATOM 726 C CA . LEU A 1 94 ? 19.261 -5.755 -2.351 1.00 82.69 94 LEU A CA 1
ATOM 727 C C . LEU A 1 94 ? 20.485 -4.879 -2.615 1.00 82.69 94 LEU A C 1
ATOM 729 O O . LEU A 1 94 ? 21.534 -5.167 -2.051 1.00 82.69 94 LEU A O 1
ATOM 733 N N . SER A 1 95 ? 20.381 -3.845 -3.453 1.00 66.69 95 SER A N 1
ATOM 734 C CA . SER A 1 95 ? 21.498 -2.911 -3.704 1.00 66.69 95 SER A CA 1
ATOM 735 C C . SER A 1 95 ? 21.136 -1.788 -4.684 1.00 66.69 95 SER A C 1
ATOM 737 O O . SER A 1 95 ? 22.015 -1.282 -5.391 1.00 66.69 95 SER A O 1
ATOM 739 N N . TRP A 1 96 ? 19.852 -1.452 -4.853 1.00 71.31 96 TRP A N 1
ATOM 740 C CA . TRP A 1 96 ? 19.484 -0.497 -5.895 1.00 71.31 96 TRP A CA 1
ATOM 741 C C . TRP A 1 96 ? 19.762 0.928 -5.437 1.00 71.31 96 TRP A C 1
ATOM 743 O O . TRP A 1 96 ? 19.009 1.512 -4.662 1.00 71.31 96 TRP A O 1
ATOM 753 N N . ASP A 1 97 ? 20.831 1.511 -5.969 1.00 72.62 97 ASP A N 1
ATOM 754 C CA . ASP A 1 97 ? 20.977 2.959 -5.974 1.00 72.62 97 ASP A CA 1
ATOM 755 C C . ASP A 1 97 ? 19.909 3.539 -6.913 1.00 72.62 97 ASP A C 1
ATOM 757 O O . ASP A 1 97 ? 20.078 3.551 -8.137 1.00 72.62 97 ASP A O 1
ATOM 761 N N . LEU A 1 98 ? 18.794 3.994 -6.334 1.00 67.81 98 LEU A N 1
ATOM 762 C CA . LEU A 1 98 ? 17.669 4.592 -7.060 1.00 67.81 98 LEU A CA 1
ATOM 763 C C . LEU A 1 98 ? 18.099 5.787 -7.927 1.00 67.81 98 LEU A C 1
ATOM 765 O O . LEU A 1 98 ? 17.436 6.083 -8.916 1.00 67.81 98 LEU A O 1
ATOM 769 N N . THR A 1 99 ? 19.233 6.430 -7.626 1.00 67.38 99 THR A N 1
ATOM 770 C CA . THR A 1 99 ? 19.759 7.550 -8.425 1.00 67.38 99 THR A CA 1
ATOM 771 C C . THR A 1 99 ? 20.460 7.097 -9.710 1.00 67.38 99 THR A C 1
ATOM 773 O O . THR A 1 99 ? 20.565 7.864 -10.665 1.00 67.38 99 THR A O 1
ATOM 776 N N . LYS A 1 100 ? 20.911 5.836 -9.770 1.00 71.12 100 LYS A N 1
ATOM 777 C CA . LYS A 1 100 ? 21.585 5.221 -10.935 1.00 71.12 100 LYS A CA 1
ATOM 778 C C . LYS A 1 100 ? 20.747 4.123 -11.593 1.00 71.12 100 LYS A C 1
ATOM 780 O O . LYS A 1 100 ? 21.149 3.523 -12.593 1.00 71.12 100 LYS A O 1
ATOM 785 N N . ALA A 1 101 ? 19.582 3.859 -11.022 1.00 72.62 101 ALA A N 1
ATOM 786 C CA . ALA A 1 101 ? 18.614 2.885 -11.461 1.00 72.62 101 ALA A CA 1
ATOM 787 C C . ALA A 1 101 ? 18.125 3.151 -12.889 1.00 72.62 101 ALA A C 1
ATOM 789 O O . ALA A 1 101 ? 17.436 4.132 -13.156 1.00 72.62 101 ALA A O 1
ATOM 790 N N . LYS A 1 102 ? 18.403 2.227 -13.814 1.00 80.88 102 LYS A N 1
ATOM 791 C CA . LYS A 1 102 ? 17.739 2.221 -15.122 1.00 80.88 102 LYS A CA 1
ATOM 792 C C . LYS A 1 102 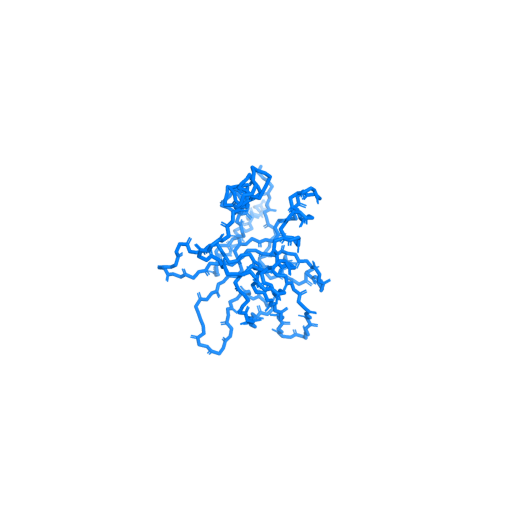? 16.466 1.386 -15.044 1.00 80.88 102 LYS A C 1
ATOM 794 O O . LYS A 1 102 ? 16.530 0.161 -14.973 1.00 80.88 102 LYS A O 1
ATOM 799 N N . LEU A 1 103 ? 15.323 2.067 -15.072 1.00 87.81 103 LEU A N 1
ATOM 800 C CA . LEU A 1 103 ? 14.013 1.437 -15.220 1.00 87.81 103 LEU A CA 1
ATOM 801 C C . LEU A 1 103 ? 13.845 0.925 -16.651 1.00 87.81 103 LEU A C 1
ATOM 803 O O . LEU A 1 103 ? 13.976 1.690 -17.614 1.00 87.81 103 LEU A O 1
ATOM 807 N N . SER A 1 104 ? 13.534 -0.361 -16.784 1.00 91.69 104 SER A N 1
ATOM 808 C CA . SER A 1 104 ? 13.077 -0.937 -18.046 1.00 91.69 104 SER A CA 1
ATOM 809 C C . SER A 1 104 ? 11.706 -0.361 -18.441 1.00 91.69 104 SER A C 1
ATOM 811 O O . SER A 1 104 ? 11.010 0.211 -17.597 1.00 91.69 104 SER A O 1
ATOM 813 N N . PRO A 1 105 ? 11.269 -0.510 -19.704 1.00 94.81 105 PRO A N 1
ATOM 814 C CA . PRO A 1 105 ? 9.914 -0.126 -20.101 1.00 94.81 105 PRO A CA 1
ATOM 815 C C . PRO A 1 105 ? 8.824 -0.797 -19.252 1.00 94.81 105 PRO A C 1
ATOM 817 O O . PRO A 1 105 ? 7.866 -0.134 -18.872 1.00 94.81 105 PRO A O 1
ATOM 820 N N . ALA A 1 106 ? 9.003 -2.070 -18.884 1.00 94.81 106 ALA A N 1
ATOM 821 C CA . ALA A 1 106 ? 8.070 -2.787 -18.014 1.00 94.81 106 ALA A CA 1
ATOM 822 C C . ALA A 1 106 ? 7.993 -2.164 -16.609 1.00 94.81 106 ALA A C 1
ATOM 824 O O . ALA A 1 106 ? 6.897 -1.967 -16.093 1.00 94.81 106 ALA A O 1
ATOM 825 N N . ASP A 1 107 ? 9.138 -1.780 -16.029 1.00 92.50 107 ASP A N 1
ATOM 826 C CA . ASP A 1 107 ? 9.177 -1.097 -14.728 1.00 92.50 107 ASP A CA 1
ATOM 827 C C . ASP A 1 107 ? 8.397 0.227 -14.775 1.00 92.50 107 ASP A C 1
ATOM 829 O O . ASP A 1 107 ? 7.584 0.511 -13.900 1.00 92.50 107 ASP A O 1
ATOM 833 N N . LYS A 1 108 ? 8.622 1.031 -15.823 1.00 92.62 108 LYS A N 1
ATOM 834 C CA . LYS A 1 108 ? 7.936 2.318 -16.007 1.00 92.62 108 LYS A CA 1
ATOM 835 C C . LYS A 1 108 ? 6.433 2.134 -16.186 1.00 92.62 108 LYS A C 1
ATOM 837 O O . LYS A 1 108 ? 5.662 2.846 -15.553 1.00 92.62 108 LYS A O 1
ATOM 842 N N . ASN A 1 109 ? 6.027 1.177 -17.017 1.00 95.25 109 ASN A N 1
ATOM 843 C CA . ASN A 1 109 ? 4.618 0.905 -17.279 1.00 95.25 109 ASN A CA 1
ATOM 844 C C . ASN A 1 109 ? 3.892 0.441 -16.014 1.00 95.25 109 ASN A C 1
ATOM 846 O O . ASN A 1 109 ? 2.791 0.912 -15.757 1.00 95.25 109 ASN A O 1
ATOM 850 N N . ALA A 1 110 ? 4.517 -0.413 -15.198 1.00 94.44 110 ALA A N 1
ATOM 851 C CA . ALA A 1 110 ? 3.941 -0.833 -13.924 1.00 94.44 110 ALA A CA 1
ATOM 852 C C . ALA A 1 110 ? 3.768 0.353 -12.960 1.00 94.44 110 ALA A C 1
ATOM 854 O O . ALA A 1 110 ? 2.700 0.518 -12.382 1.00 94.44 110 ALA A O 1
ATOM 855 N N . LEU A 1 111 ? 4.780 1.220 -12.829 1.00 91.75 111 LEU A N 1
ATOM 856 C CA . LEU A 1 111 ? 4.701 2.404 -11.963 1.00 91.75 111 LEU A CA 1
ATOM 857 C C . LEU A 1 111 ? 3.626 3.405 -12.412 1.00 91.75 111 LEU A C 1
ATOM 859 O O . LEU A 1 111 ? 2.911 3.944 -11.570 1.00 91.75 111 LEU A O 1
ATOM 863 N N . LEU A 1 112 ? 3.496 3.636 -13.723 1.00 92.50 112 LEU A N 1
ATOM 864 C CA . LEU A 1 112 ? 2.433 4.477 -14.282 1.00 92.50 112 LEU A CA 1
ATOM 865 C C . LEU A 1 112 ? 1.054 3.850 -14.053 1.00 92.50 112 LEU A C 1
ATOM 867 O O . LEU A 1 112 ? 0.133 4.544 -13.633 1.00 92.50 112 LEU A O 1
ATOM 871 N N . PHE A 1 113 ? 0.932 2.534 -14.256 1.00 94.81 113 PHE A N 1
ATOM 872 C CA . PHE A 1 113 ? -0.310 1.811 -14.003 1.00 94.81 113 PHE A CA 1
ATOM 873 C C . PHE A 1 113 ? -0.764 1.958 -12.550 1.00 94.81 113 PHE A C 1
ATOM 875 O O . PHE A 1 113 ? -1.938 2.226 -12.325 1.00 94.81 113 PHE A O 1
ATOM 882 N N . LEU A 1 114 ? 0.142 1.818 -11.572 1.00 92.69 114 LEU A N 1
ATOM 883 C CA . LEU A 1 114 ? -0.205 1.966 -10.153 1.00 92.69 114 LEU A CA 1
ATOM 884 C C . LEU A 1 114 ? -0.866 3.314 -9.858 1.00 92.69 114 LEU A C 1
ATOM 886 O O . LEU A 1 114 ? -1.871 3.351 -9.154 1.00 92.69 114 LEU A O 1
ATOM 890 N N . SER A 1 115 ? -0.290 4.399 -10.390 1.00 86.75 115 SER A N 1
ATOM 891 C CA . SER A 1 115 ? -0.798 5.757 -10.177 1.00 86.75 115 SER A CA 1
ATOM 892 C C . SER A 1 115 ? -2.243 5.870 -10.659 1.00 86.75 115 SER A C 1
ATOM 894 O O . SER A 1 115 ? -3.137 6.183 -9.878 1.00 86.75 115 SER A O 1
ATOM 896 N N . ASP A 1 116 ? -2.482 5.520 -11.924 1.00 91.94 116 ASP A N 1
ATOM 897 C CA . ASP A 1 116 ? -3.804 5.605 -12.546 1.00 91.94 116 ASP A CA 1
ATOM 898 C C . ASP A 1 116 ? -4.823 4.648 -11.917 1.00 91.94 116 ASP A C 1
ATOM 900 O O . ASP A 1 116 ? -6.012 4.959 -11.830 1.00 91.94 116 ASP A O 1
ATOM 904 N N . HIS A 1 117 ? -4.382 3.442 -11.557 1.00 94.62 117 HIS A N 1
ATOM 905 C CA . HIS A 1 117 ? -5.245 2.395 -11.031 1.00 94.62 117 HIS A CA 1
ATOM 906 C C . HIS A 1 117 ? -5.769 2.765 -9.647 1.00 94.62 117 HIS A C 1
ATOM 908 O O . HIS A 1 117 ? -6.974 2.692 -9.418 1.00 94.62 117 HIS A O 1
ATOM 914 N N . TYR A 1 118 ? -4.896 3.202 -8.742 1.00 92.94 118 TYR A N 1
ATOM 915 C CA . TYR A 1 118 ? -5.322 3.540 -7.390 1.00 92.94 118 TYR A CA 1
ATOM 916 C C . TYR A 1 118 ? -6.090 4.854 -7.320 1.00 92.94 118 TYR A C 1
ATOM 918 O O . TYR A 1 118 ? -7.067 4.916 -6.578 1.00 92.94 118 TYR A O 1
ATOM 926 N N . GLU A 1 119 ? -5.769 5.846 -8.154 1.00 90.06 119 GLU A N 1
ATOM 927 C CA . GLU A 1 119 ? -6.559 7.082 -8.255 1.00 90.06 119 GLU A CA 1
ATOM 928 C C . GLU A 1 119 ? -8.028 6.807 -8.635 1.00 90.06 119 GLU A C 1
ATOM 930 O O . GLU A 1 119 ? -8.943 7.462 -8.137 1.00 90.06 119 GLU A O 1
ATOM 935 N N . LYS A 1 120 ? -8.281 5.798 -9.479 1.00 93.38 120 LYS A N 1
ATOM 936 C CA . LYS A 1 120 ? -9.634 5.443 -9.946 1.00 93.38 120 LYS A CA 1
ATOM 937 C C . LYS A 1 120 ? -10.403 4.515 -9.006 1.00 93.38 120 LYS A C 1
ATOM 939 O O . LYS A 1 120 ? -11.617 4.404 -9.153 1.00 93.38 120 LYS A O 1
ATOM 944 N N . ASN A 1 121 ? -9.723 3.854 -8.070 1.00 93.62 121 ASN A N 1
ATOM 945 C CA . ASN A 1 121 ? -10.305 2.820 -7.206 1.00 93.62 121 ASN A CA 1
ATOM 946 C C . ASN A 1 121 ? -10.178 3.177 -5.718 1.00 93.62 121 ASN A C 1
ATOM 948 O O . ASN A 1 121 ? -9.855 2.340 -4.877 1.00 93.62 121 ASN A O 1
ATOM 952 N N . GLN A 1 122 ? -10.431 4.445 -5.397 1.00 92.62 122 GLN A N 1
ATOM 953 C CA . GLN A 1 122 ? -10.341 4.954 -4.035 1.00 92.62 122 GLN A CA 1
ATOM 954 C C . GLN A 1 122 ? -11.450 4.389 -3.129 1.00 92.62 122 GLN A C 1
ATOM 956 O O . GLN A 1 122 ? -12.619 4.257 -3.501 1.00 92.62 122 GLN A O 1
ATOM 961 N N . LEU A 1 123 ? -11.078 4.094 -1.889 1.00 91.62 123 LEU A N 1
ATOM 962 C CA . LEU A 1 123 ? -11.977 3.911 -0.768 1.00 91.62 123 LEU A CA 1
ATOM 963 C C . LEU A 1 123 ? -12.729 5.209 -0.481 1.00 91.62 123 LEU A C 1
ATOM 965 O O . LEU A 1 123 ? -12.250 6.313 -0.743 1.00 91.62 123 LEU A O 1
ATOM 969 N N . LEU A 1 124 ? -13.892 5.072 0.153 1.00 88.12 124 LEU A N 1
ATOM 970 C CA . LEU A 1 124 ? -14.580 6.230 0.704 1.00 88.12 124 LEU A CA 1
ATOM 971 C C . LEU A 1 124 ? -13.653 6.997 1.673 1.00 88.12 124 LEU A C 1
ATOM 973 O O . LEU A 1 124 ? -12.911 6.361 2.440 1.00 88.12 124 LEU A O 1
ATOM 977 N N . PRO A 1 125 ? -13.708 8.345 1.670 1.00 83.88 125 PRO A N 1
ATOM 978 C CA . PRO A 1 125 ? -12.920 9.164 2.580 1.00 83.88 125 PRO A CA 1
ATOM 979 C C . PRO A 1 125 ? -13.172 8.820 4.049 1.00 83.88 125 PRO A C 1
ATOM 981 O O . PRO A 1 125 ? -14.255 8.365 4.430 1.00 83.88 125 PRO A O 1
ATOM 984 N N . LEU A 1 126 ? -12.177 9.093 4.893 1.00 81.69 126 LEU A N 1
ATOM 985 C CA . LEU A 1 126 ? -12.295 8.937 6.340 1.00 81.69 126 LEU A CA 1
ATOM 986 C C . LEU A 1 126 ? -13.522 9.711 6.863 1.00 81.69 126 LEU A C 1
ATOM 988 O O . LEU A 1 126 ? -13.670 10.902 6.600 1.00 81.69 126 LEU A O 1
ATOM 992 N N . GLY A 1 127 ? -14.410 9.034 7.595 1.00 74.06 127 GLY A N 1
ATOM 993 C CA . GLY A 1 127 ? -15.615 9.650 8.166 1.00 74.06 127 GLY A CA 1
ATOM 994 C C . GLY A 1 127 ? -16.798 9.824 7.201 1.00 74.06 127 GLY A C 1
ATOM 995 O O . GLY A 1 127 ? -17.852 10.294 7.629 1.00 74.06 127 GLY A O 1
ATOM 996 N N . ALA A 1 128 ? -16.685 9.415 5.932 1.00 67.81 128 ALA A N 1
ATOM 997 C CA . ALA A 1 128 ? -17.830 9.384 5.027 1.00 67.81 128 ALA A CA 1
ATOM 998 C C . ALA A 1 128 ? -18.803 8.257 5.433 1.00 67.81 128 ALA A C 1
ATOM 1000 O O . ALA A 1 128 ? -18.464 7.075 5.378 1.00 67.81 128 ALA A O 1
ATOM 1001 N N . SER A 1 129 ? -20.024 8.613 5.845 1.00 55.69 129 SER A N 1
ATOM 1002 C CA . SER A 1 129 ? -21.103 7.638 6.057 1.00 55.69 129 SER A CA 1
ATOM 1003 C C . SER A 1 129 ? -21.776 7.286 4.734 1.00 55.69 129 SER A C 1
ATOM 1005 O O . SER A 1 129 ? -22.144 8.172 3.961 1.00 55.69 129 SER A O 1
ATOM 1007 N N . VAL A 1 130 ? -22.001 5.991 4.497 1.00 58.03 130 VAL A N 1
ATOM 1008 C CA . VAL A 1 130 ? -22.869 5.526 3.411 1.00 58.03 130 VAL A CA 1
ATOM 1009 C C . VAL A 1 130 ? -24.294 5.938 3.769 1.00 58.03 130 VAL A C 1
ATOM 1011 O O . VAL A 1 130 ? -24.877 5.410 4.718 1.00 58.03 130 VAL A O 1
ATOM 1014 N N . VAL A 1 131 ? -24.860 6.905 3.043 1.00 54.22 131 VAL A N 1
ATOM 1015 C CA . VAL A 1 131 ? -26.278 7.248 3.184 1.00 54.22 131 VAL A CA 1
ATOM 1016 C C . VAL A 1 131 ? -27.073 6.017 2.760 1.00 54.22 131 VAL A C 1
ATOM 1018 O O . VAL A 1 131 ? -27.173 5.703 1.576 1.00 54.22 131 VAL A O 1
ATOM 1021 N N . SER A 1 132 ? -27.591 5.278 3.740 1.00 49.91 132 SER A N 1
ATOM 1022 C CA . SER A 1 132 ? -28.517 4.181 3.473 1.00 49.91 132 SER A CA 1
ATOM 1023 C C . SER A 1 132 ? -29.765 4.771 2.813 1.00 49.91 132 SER A C 1
ATOM 1025 O O . SER A 1 132 ? -30.254 5.801 3.292 1.00 49.91 132 SER A O 1
ATOM 1027 N N . PRO A 1 133 ? -30.299 4.174 1.732 1.00 45.19 133 PRO A N 1
ATOM 1028 C CA . PRO A 1 133 ? -31.570 4.623 1.201 1.00 45.19 133 PRO A CA 1
ATOM 1029 C C . PRO A 1 133 ? -32.616 4.433 2.299 1.00 45.19 133 PRO A C 1
ATOM 1031 O O . PRO A 1 133 ? -32.826 3.318 2.775 1.00 45.19 133 PRO A O 1
ATOM 1034 N N . GLN A 1 134 ? -33.229 5.535 2.736 1.00 43.00 134 GLN A N 1
ATOM 1035 C CA . GLN A 1 134 ? -34.403 5.492 3.598 1.00 43.00 134 GLN A CA 1
ATOM 1036 C C . GLN A 1 134 ? -35.475 4.722 2.829 1.00 43.00 134 GLN A C 1
ATOM 1038 O O . GLN A 1 134 ? -35.990 5.195 1.814 1.00 43.00 134 GLN A O 1
ATOM 1043 N N . VAL A 1 135 ? -35.748 3.497 3.270 1.00 48.16 135 VAL A N 1
ATOM 1044 C CA . VAL A 1 135 ? -36.865 2.704 2.770 1.00 48.16 135 VAL A CA 1
ATOM 1045 C C . VAL A 1 135 ? -38.111 3.373 3.340 1.00 48.16 135 VAL A C 1
ATOM 1047 O O . VAL A 1 135 ? -38.475 3.141 4.490 1.00 48.16 135 VAL A O 1
ATOM 1050 N N . ASN A 1 136 ? -38.697 4.301 2.583 1.00 46.53 136 ASN A N 1
ATOM 1051 C CA . ASN A 1 136 ? -40.015 4.829 2.911 1.00 46.53 136 ASN A CA 1
ATOM 1052 C C . ASN A 1 136 ? -40.997 3.656 2.815 1.00 46.53 136 ASN A C 1
ATOM 1054 O O . ASN A 1 136 ? -41.081 3.019 1.762 1.00 46.53 136 ASN A O 1
ATOM 1058 N N . GLY A 1 137 ? -41.621 3.337 3.951 1.00 49.72 137 GLY A N 1
ATOM 1059 C CA . GLY A 1 137 ? -42.597 2.256 4.097 1.00 49.72 137 GLY A CA 1
ATOM 1060 C C . GLY A 1 137 ? -43.915 2.503 3.383 1.00 49.72 137 GLY A C 1
ATOM 1061 O O . GLY A 1 137 ? -44.140 3.634 2.893 1.00 49.72 137 GLY A O 1
#